Protein AF-0000000074483243 (afdb_homodimer)

Solvent-accessible surface area (backbone atoms only — not comparable to full-atom values): 9519 Å² total; per-residue (Å²): 72,38,36,40,39,38,49,45,59,52,76,91,45,38,64,61,48,50,57,55,48,54,73,63,28,39,53,42,48,91,53,30,31,35,39,66,40,52,71,69,55,46,54,49,52,52,51,56,50,57,74,67,52,50,52,86,71,16,26,36,39,38,40,37,24,73,62,66,84,60,49,47,79,46,77,44,54,34,78,74,37,61,83,65,72,81,120,72,38,35,39,41,38,49,45,59,52,77,92,44,38,65,60,48,50,56,56,49,55,74,62,28,41,52,44,45,91,55,29,32,35,39,67,40,53,72,70,55,48,55,50,52,53,51,55,50,57,72,69,52,51,54,86,70,16,27,37,40,37,40,37,24,73,62,65,84,62,48,49,79,46,77,45,56,35,78,73,35,60,82,67,71,80,118

Secondary structure (DSSP, 8-state):
-EEEEEEE--HHHHHHHHHHHHTTSEEEETTEEEEE--HHHHHHHHHHHHHH--TTT-EEEEEEES-STTEEEEEEE----------/-EEEEEEE--HHHHHHHHHHHHTTSEEEETTEEEEE--HHHHHHHHHHHHHH--TTT-EEEEEEES-STTEEEEEEE----------

pLDDT: mean 91.65, std 13.88, range [31.27, 98.69]

Structure (mmCIF, N/CA/C/O backbone):
data_AF-0000000074483243-model_v1
#
loop_
_entity.id
_entity.type
_entity.pdbx_description
1 polymer 'CRISPR-associated endoribonuclease Cas2'
#
loop_
_atom_site.group_PDB
_atom_site.id
_atom_site.type_symbol
_atom_site.label_atom_id
_atom_site.label_alt_id
_atom_site.label_comp_id
_atom_site.label_asym_id
_atom_site.label_entity_id
_atom_site.label_seq_id
_atom_site.pdbx_PDB_ins_code
_atom_site.Cartn_x
_atom_site.Cartn_y
_atom_site.Cartn_z
_atom_site.occupancy
_atom_site.B_iso_or_equiv
_atom_site.auth_seq_id
_atom_site.auth_comp_id
_atom_site.auth_asym_id
_atom_site.auth_atom_id
_atom_site.pdbx_PDB_model_num
ATOM 1 N N . MET A 1 1 ? 7.656 15.906 -5.012 1 91.12 1 MET A N 1
ATOM 2 C CA . MET A 1 1 ? 8.023 14.492 -4.906 1 91.12 1 MET A CA 1
ATOM 3 C C . MET A 1 1 ? 6.785 13.609 -4.934 1 91.12 1 MET A C 1
ATOM 5 O O . MET A 1 1 ? 5.723 14 -4.441 1 91.12 1 MET A O 1
ATOM 9 N N . PHE A 1 2 ? 6.906 12.484 -5.555 1 93.56 2 PHE A N 1
ATOM 10 C CA . PHE A 1 2 ? 5.793 11.547 -5.562 1 93.56 2 PHE A CA 1
ATOM 11 C C . PHE A 1 2 ? 5.891 10.57 -4.391 1 93.56 2 PHE A C 1
ATOM 13 O O . PHE A 1 2 ? 6.977 10.07 -4.082 1 93.56 2 PHE A O 1
ATOM 20 N N . VAL A 1 3 ? 4.715 10.359 -3.779 1 96.75 3 VAL A N 1
ATOM 21 C CA . VAL A 1 3 ? 4.715 9.508 -2.592 1 96.75 3 VAL A CA 1
ATOM 22 C C . VAL A 1 3 ? 3.621 8.453 -2.711 1 96.75 3 VAL A C 1
ATOM 24 O O . VAL A 1 3 ? 2.512 8.742 -3.168 1 96.75 3 VAL A O 1
ATOM 27 N N . ILE A 1 4 ? 3.953 7.262 -2.344 1 96.88 4 ILE A N 1
ATOM 28 C CA . ILE A 1 4 ? 2.99 6.215 -2.023 1 96.88 4 ILE A CA 1
ATOM 29 C C . ILE A 1 4 ? 2.945 6 -0.513 1 96.88 4 ILE A C 1
ATOM 31 O O . ILE A 1 4 ? 3.969 5.711 0.111 1 96.88 4 ILE A O 1
ATOM 35 N N . LEU A 1 5 ? 1.811 6.191 0.041 1 98.44 5 LEU A N 1
ATOM 36 C CA . LEU A 1 5 ? 1.592 6 1.47 1 98.44 5 LEU A CA 1
ATOM 37 C C . LEU A 1 5 ? 0.702 4.789 1.727 1 98.44 5 LEU A C 1
ATOM 39 O O . LEU A 1 5 ? -0.409 4.707 1.197 1 98.44 5 LEU A O 1
ATOM 43 N N . VAL A 1 6 ? 1.235 3.863 2.49 1 98.25 6 VAL A N 1
ATOM 44 C CA . VAL A 1 6 ? 0.43 2.736 2.949 1 98.25 6 VAL A CA 1
ATOM 45 C C . VAL A 1 6 ? 0.416 2.699 4.477 1 98.25 6 VAL A C 1
ATOM 47 O O . VAL A 1 6 ? 1.423 3.006 5.121 1 98.25 6 VAL A O 1
ATOM 50 N N . TYR A 1 7 ? -0.695 2.352 5.039 1 98.25 7 TYR A N 1
ATOM 51 C CA . TYR A 1 7 ? -0.7 2.291 6.496 1 98.25 7 TYR A CA 1
ATOM 52 C C . TYR A 1 7 ? -1.547 1.125 6.992 1 98.25 7 TYR A C 1
ATOM 54 O O . TYR A 1 7 ? -2.373 0.591 6.25 1 98.25 7 TYR A O 1
ATOM 62 N N . ASP A 1 8 ? -1.277 0.722 8.164 1 97.38 8 ASP A N 1
ATOM 63 C CA . ASP A 1 8 ? -1.977 -0.325 8.906 1 97.38 8 ASP A CA 1
ATOM 64 C C . ASP A 1 8 ? -2.309 0.131 10.32 1 97.38 8 ASP A C 1
ATOM 66 O O . ASP A 1 8 ? -1.581 -0.185 11.266 1 97.38 8 ASP A O 1
ATOM 70 N N . PHE A 1 9 ? -3.398 0.847 10.422 1 97.75 9 PHE A N 1
ATOM 71 C CA . PHE A 1 9 ? -3.857 1.379 11.703 1 97.75 9 PHE A CA 1
ATOM 72 C C . PHE A 1 9 ? -4.883 0.449 12.336 1 97.75 9 PHE A C 1
ATOM 74 O O . PHE A 1 9 ? -5.695 -0.16 11.641 1 97.75 9 PHE A O 1
ATOM 81 N N . GLU A 1 10 ? -4.914 0.365 13.617 1 96.81 10 GLU A N 1
ATOM 82 C CA . GLU A 1 10 ? -6.008 -0.303 14.32 1 96.81 10 GLU A CA 1
ATOM 83 C C . GLU A 1 10 ? -7.34 0.392 14.055 1 96.81 10 GLU A C 1
ATOM 85 O O . GLU A 1 10 ? -7.379 1.604 13.836 1 96.81 10 GLU A O 1
ATOM 90 N N . LYS A 1 11 ? -8.297 -0.342 14.172 1 95.5 11 LYS A N 1
ATOM 91 C CA . LYS A 1 11 ? -9.641 0.063 13.758 1 95.5 11 LYS A CA 1
ATOM 92 C C . LYS A 1 11 ? -10.008 1.418 14.352 1 95.5 11 LYS A C 1
ATOM 94 O O . LYS A 1 11 ? -10.562 2.273 13.656 1 95.5 11 LYS A O 1
ATOM 99 N N . LYS A 1 12 ? -9.719 1.653 15.547 1 96.5 12 LYS A N 1
ATOM 100 C CA . LYS A 1 12 ? -10.172 2.844 16.25 1 96.5 12 LYS A CA 1
ATOM 101 C C . LYS A 1 12 ? -9.539 4.105 15.68 1 96.5 12 LYS A C 1
ATOM 103 O O . LYS A 1 12 ? -10.031 5.215 15.898 1 96.5 12 LYS A O 1
ATOM 108 N N . ARG A 1 13 ? -8.406 3.969 14.961 1 97.75 13 ARG A N 1
ATOM 109 C CA . ARG A 1 13 ? -7.684 5.148 14.492 1 97.75 13 ARG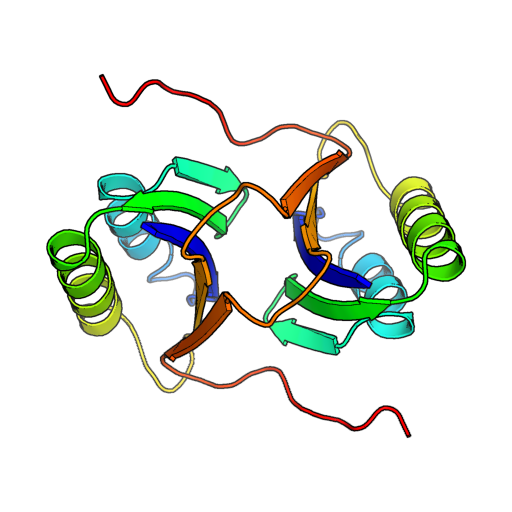 A CA 1
ATOM 110 C C . ARG A 1 13 ? -7.746 5.258 12.977 1 97.75 13 ARG A C 1
ATOM 112 O O . ARG A 1 13 ? -7.238 6.223 12.398 1 97.75 13 ARG A O 1
ATOM 119 N N . VAL A 1 14 ? -8.406 4.344 12.273 1 96.94 14 VAL A N 1
ATOM 120 C CA . VAL A 1 14 ? -8.414 4.262 10.82 1 96.94 14 VAL A CA 1
ATOM 121 C C . VAL A 1 14 ? -9.102 5.496 10.234 1 96.94 14 VAL A C 1
ATOM 123 O O . VAL A 1 14 ? -8.602 6.102 9.281 1 96.94 14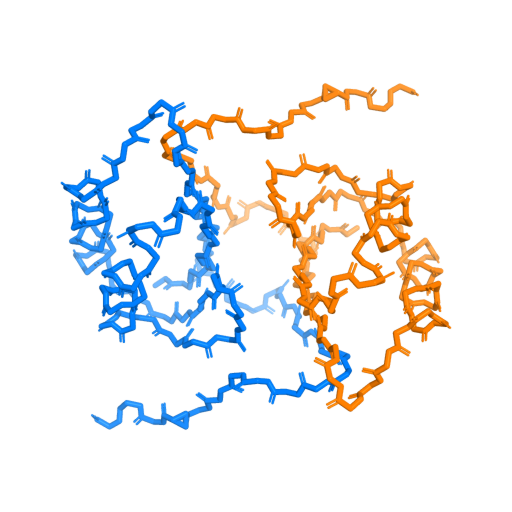 VAL A O 1
ATOM 126 N N . ALA A 1 15 ? -10.219 5.832 10.852 1 96.94 15 ALA A N 1
ATOM 127 C CA . ALA A 1 15 ? -10.992 6.953 10.32 1 96.94 15 ALA A CA 1
ATOM 128 C C . ALA A 1 15 ? -10.18 8.25 10.383 1 96.94 15 ALA A C 1
ATOM 130 O O . ALA A 1 15 ? -10.18 9.031 9.43 1 96.94 15 ALA A O 1
ATOM 131 N N . LYS A 1 16 ? -9.578 8.492 11.445 1 98.06 16 LYS A N 1
ATOM 132 C CA . LYS A 1 16 ? -8.75 9.695 11.609 1 98.06 16 LYS A CA 1
ATOM 133 C C . LYS A 1 16 ? -7.57 9.68 10.641 1 98.06 16 LYS A C 1
ATOM 135 O O . LYS A 1 16 ? -7.25 10.703 10.039 1 98.06 16 LYS A O 1
ATOM 140 N N . ALA A 1 17 ? -6.918 8.562 10.5 1 98.38 17 ALA A N 1
ATOM 141 C CA . ALA A 1 17 ? -5.797 8.43 9.578 1 98.38 17 ALA A CA 1
ATOM 142 C C . ALA A 1 17 ? -6.227 8.719 8.148 1 98.38 17 ALA A C 1
ATOM 144 O O . ALA A 1 17 ? -5.523 9.414 7.406 1 98.38 17 ALA A O 1
ATOM 145 N N . LEU A 1 18 ? -7.371 8.203 7.805 1 97.44 18 LEU A N 1
ATOM 146 C CA . LEU A 1 18 ? -7.926 8.43 6.477 1 97.44 18 LEU A CA 1
ATOM 147 C C . LEU A 1 18 ? -8.125 9.914 6.211 1 97.44 18 LEU A C 1
ATO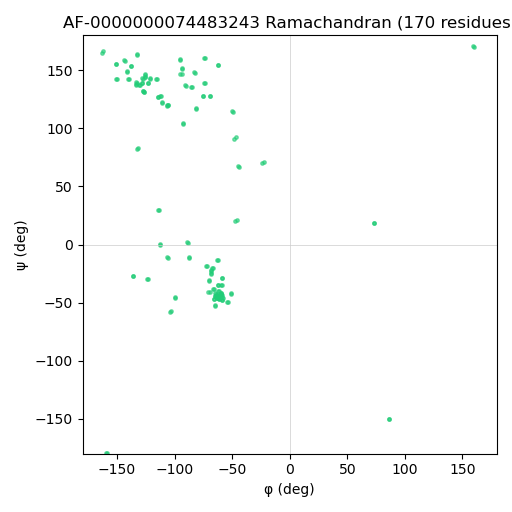M 149 O O . LEU A 1 18 ? -7.715 10.43 5.168 1 97.44 18 LEU A O 1
ATOM 153 N N . LYS A 1 19 ? -8.711 10.547 7.164 1 97.62 19 LYS A N 1
ATOM 154 C CA . LYS A 1 19 ? -8.961 11.977 7.031 1 97.62 19 LYS A CA 1
ATOM 155 C C . LYS A 1 19 ? -7.66 12.758 6.855 1 97.62 19 LYS A C 1
ATOM 157 O O . LYS A 1 19 ? -7.578 13.656 6.02 1 97.62 19 LYS A O 1
ATOM 162 N N . ILE A 1 20 ? -6.727 12.414 7.594 1 98.5 20 ILE A N 1
ATOM 163 C CA . ILE A 1 20 ? -5.434 13.086 7.535 1 98.5 20 ILE A CA 1
ATOM 164 C C . ILE A 1 20 ? -4.785 12.836 6.18 1 98.5 20 ILE A C 1
ATOM 166 O O . ILE A 1 20 ? -4.332 13.773 5.52 1 98.5 20 ILE A O 1
ATOM 170 N N . ALA A 1 21 ? -4.68 11.609 5.758 1 98.12 21 ALA A N 1
ATOM 171 C CA . ALA A 1 21 ? -4.012 11.25 4.508 1 98.12 21 ALA A CA 1
ATOM 172 C C . ALA A 1 21 ? -4.68 11.922 3.314 1 98.12 21 ALA A C 1
ATOM 174 O O . ALA A 1 21 ? -4.004 12.383 2.391 1 98.12 21 ALA A O 1
ATOM 175 N N . ARG A 1 22 ? -5.949 12.062 3.393 1 96.75 22 ARG A N 1
ATOM 176 C CA . ARG A 1 22 ? -6.723 12.594 2.279 1 96.75 22 ARG A CA 1
ATOM 177 C C . ARG A 1 22 ? -6.48 14.094 2.117 1 96.75 22 ARG A C 1
ATOM 179 O O . ARG A 1 22 ? -6.758 14.664 1.058 1 96.75 22 ARG A O 1
ATOM 186 N N . LYS A 1 23 ? -5.988 14.68 3.115 1 97.31 23 LYS A N 1
ATOM 187 C CA . LYS A 1 23 ? -5.641 16.094 3.021 1 97.31 23 LYS A CA 1
ATOM 188 C C . LYS A 1 23 ? -4.461 16.312 2.08 1 97.31 23 LYS A C 1
ATOM 190 O O . LYS A 1 23 ? -4.281 17.406 1.538 1 97.31 23 LYS A O 1
ATOM 195 N N . TYR A 1 24 ? -3.656 15.297 1.867 1 97.75 24 TYR A N 1
ATOM 196 C CA . TYR A 1 24 ? -2.359 15.523 1.24 1 97.75 24 TYR A CA 1
ATOM 197 C C . TYR A 1 24 ? -2.211 14.68 -0.02 1 97.75 24 TYR A C 1
ATOM 199 O O . TYR A 1 24 ? -1.453 15.031 -0.926 1 97.75 24 TYR A O 1
ATOM 207 N N . LEU A 1 25 ? -2.893 13.531 -0.003 1 97.31 25 LEU A N 1
ATOM 208 C CA . LEU A 1 25 ? -2.686 12.555 -1.067 1 97.31 25 LEU A CA 1
ATOM 209 C C . LEU A 1 25 ? -4.02 12.039 -1.603 1 97.31 25 LEU A C 1
ATOM 211 O O . LEU A 1 25 ? -5.055 12.203 -0.957 1 97.31 25 LEU A O 1
ATOM 215 N N . TYR A 1 26 ? -3.908 11.469 -2.723 1 95.88 26 TYR A N 1
ATOM 216 C CA . TYR A 1 26 ? -5.094 10.883 -3.336 1 95.88 26 TYR A CA 1
ATOM 217 C C . TYR A 1 26 ? -5.34 9.469 -2.811 1 95.88 26 TYR A C 1
ATOM 219 O O . TYR A 1 26 ? -4.406 8.672 -2.705 1 95.88 26 TYR A O 1
ATOM 227 N N . TRP A 1 27 ? -6.621 9.281 -2.527 1 96.25 27 TRP A N 1
ATOM 228 C CA . TRP A 1 27 ? -7.031 7.965 -2.055 1 96.25 27 TRP A CA 1
ATOM 229 C C . TRP A 1 27 ? -7.066 6.961 -3.203 1 96.25 27 TRP A C 1
ATOM 231 O O . TRP A 1 27 ? -7.641 7.238 -4.258 1 96.25 27 TRP A O 1
ATOM 241 N N . VAL A 1 28 ? -6.438 5.82 -3.105 1 95.06 28 VAL A N 1
ATOM 242 C CA . VAL A 1 28 ? -6.383 4.773 -4.117 1 95.06 28 VAL A CA 1
ATOM 243 C C . VAL A 1 28 ? -7.309 3.623 -3.727 1 95.06 28 VAL A C 1
ATOM 245 O O . VAL A 1 28 ? -8.188 3.236 -4.496 1 95.06 28 VAL A O 1
ATOM 248 N N . GLN A 1 29 ? -7.086 3.041 -2.568 1 95.62 29 GLN A N 1
ATOM 249 C CA . GLN A 1 29 ? -7.859 1.967 -1.954 1 95.62 29 GLN A CA 1
ATOM 250 C C . GLN A 1 29 ? -7.633 1.917 -0.446 1 95.62 29 GLN A C 1
ATOM 252 O O . GLN A 1 29 ? -6.934 2.768 0.11 1 95.62 29 GLN A O 1
ATOM 257 N N . ASN A 1 30 ? -8.25 1 0.184 1 92.94 30 ASN A N 1
ATOM 258 C CA . ASN A 1 30 ? -8.164 0.986 1.641 1 92.94 30 ASN A CA 1
ATOM 259 C C . ASN A 1 30 ? -6.719 1.09 2.117 1 92.94 30 ASN A C 1
ATOM 261 O O . ASN A 1 30 ? -5.898 0.216 1.826 1 92.94 30 ASN A O 1
ATOM 265 N N . SER A 1 31 ? -6.395 2.174 2.779 1 95.69 31 SER A N 1
ATOM 266 C CA . SER A 1 31 ? -5.148 2.443 3.484 1 95.69 31 SER A CA 1
ATOM 267 C C . SER A 1 31 ? -4.008 2.711 2.508 1 95.69 31 SER A C 1
ATOM 269 O O . SER A 1 31 ? -2.84 2.492 2.834 1 95.69 31 SER A O 1
ATOM 271 N N . VAL A 1 32 ? -4.391 3.012 1.343 1 97.56 32 VAL A N 1
ATOM 272 C CA . VAL A 1 32 ? -3.371 3.299 0.341 1 97.56 32 VAL A CA 1
ATOM 273 C C . VAL A 1 32 ? -3.645 4.656 -0.301 1 97.56 32 VAL A C 1
ATOM 275 O O . VAL A 1 32 ? -4.754 4.914 -0.771 1 97.56 32 VAL A O 1
ATOM 278 N N . PHE A 1 33 ? -2.602 5.48 -0.38 1 97.69 33 PHE A N 1
ATOM 279 C CA . PHE A 1 33 ? -2.688 6.816 -0.957 1 97.69 33 PHE A CA 1
ATOM 280 C C . PHE A 1 33 ? -1.474 7.105 -1.832 1 97.69 33 PHE A C 1
ATOM 282 O O . PHE A 1 33 ? -0.405 6.523 -1.634 1 97.69 33 PHE A O 1
ATOM 289 N N . GLU A 1 34 ? -1.7 7.969 -2.764 1 97.06 34 GLU A N 1
ATOM 290 C CA . GLU A 1 34 ? -0.563 8.359 -3.592 1 97.06 34 GLU A CA 1
ATOM 291 C C . GLU A 1 34 ? -0.722 9.789 -4.113 1 97.06 34 GLU A C 1
ATOM 293 O O . GLU A 1 34 ? -1.834 10.312 -4.16 1 97.06 34 GLU A O 1
ATOM 298 N N . GLY A 1 35 ? 0.449 10.422 -4.426 1 95 35 GLY A N 1
ATOM 299 C CA . GLY A 1 35 ? 0.35 11.711 -5.086 1 95 35 GLY A CA 1
ATOM 300 C C . GLY A 1 35 ? 1.611 12.547 -4.961 1 95 35 GLY A C 1
ATOM 301 O O . GLY A 1 35 ? 2.559 12.148 -4.277 1 95 35 GLY A O 1
ATOM 302 N N . GLU A 1 36 ? 1.578 13.602 -5.742 1 95.44 36 GLU A N 1
ATOM 303 C CA . GLU A 1 36 ? 2.633 14.594 -5.594 1 95.44 36 GLU A CA 1
ATOM 304 C C . GLU A 1 36 ? 2.443 15.414 -4.316 1 95.44 36 GLU A C 1
ATOM 306 O O . GLU A 1 36 ? 1.32 15.781 -3.971 1 95.44 36 GLU A O 1
ATOM 311 N N . ILE A 1 37 ? 3.539 15.648 -3.666 1 96.44 37 ILE A N 1
ATOM 312 C CA . ILE A 1 37 ? 3.484 16.375 -2.406 1 96.44 37 ILE A CA 1
ATOM 313 C C . ILE A 1 37 ? 4.781 17.156 -2.205 1 96.44 37 ILE A C 1
ATOM 315 O O . ILE A 1 37 ? 5.855 16.703 -2.586 1 96.44 37 ILE A O 1
ATOM 319 N N . SER A 1 38 ? 4.637 18.344 -1.648 1 96.69 38 SER A N 1
ATOM 320 C CA . SER A 1 38 ? 5.828 19.125 -1.315 1 96.69 38 SER A CA 1
ATOM 321 C C . SER A 1 38 ? 6.539 18.547 -0.095 1 96.69 38 SER A C 1
ATOM 323 O O . SER A 1 38 ? 5.938 17.812 0.689 1 96.69 38 SER A O 1
ATOM 325 N N . GLU A 1 39 ? 7.805 18.906 0.044 1 95.94 39 GLU A N 1
ATOM 326 C CA . GLU A 1 39 ? 8.555 18.469 1.218 1 95.94 39 GLU A CA 1
ATOM 327 C C . GLU A 1 39 ? 7.906 18.969 2.506 1 95.94 39 GLU A C 1
ATOM 329 O O . GLU A 1 39 ? 7.836 18.234 3.496 1 95.94 39 GLU A O 1
ATOM 334 N N . ALA A 1 40 ? 7.48 20.172 2.496 1 97.75 40 ALA A N 1
ATOM 335 C CA . ALA A 1 40 ? 6.84 20.766 3.67 1 97.75 40 ALA A CA 1
ATOM 336 C C . ALA A 1 40 ? 5.57 20 4.043 1 97.75 40 ALA A C 1
ATOM 338 O O . ALA A 1 40 ? 5.367 19.656 5.211 1 97.75 40 ALA A O 1
ATOM 339 N N . ASN A 1 41 ? 4.762 19.719 3.084 1 98.19 41 ASN A N 1
ATOM 340 C CA . ASN A 1 41 ? 3.516 19 3.326 1 98.19 41 ASN A CA 1
ATOM 341 C C . ASN A 1 41 ? 3.773 17.547 3.693 1 98.19 41 ASN A C 1
ATOM 343 O O . ASN A 1 41 ? 3.016 16.953 4.461 1 98.19 41 ASN A O 1
ATOM 347 N N . TYR A 1 42 ? 4.82 17.031 3.17 1 98 42 TYR A N 1
ATOM 348 C CA . TYR A 1 42 ? 5.219 15.672 3.523 1 98 42 TYR A CA 1
ATOM 349 C C . TYR A 1 42 ? 5.566 15.578 5.004 1 98 42 TYR A C 1
ATOM 351 O O . TYR A 1 42 ? 5.121 14.648 5.691 1 98 42 TYR A O 1
ATOM 359 N N . VAL A 1 43 ? 6.328 16.516 5.492 1 97.94 43 VAL A N 1
ATOM 360 C CA . VAL A 1 43 ? 6.699 16.562 6.898 1 97.94 43 VAL A CA 1
ATOM 361 C C . VAL A 1 43 ? 5.449 16.734 7.762 1 97.94 43 VAL A C 1
ATOM 363 O O . VAL A 1 43 ? 5.305 16.062 8.789 1 97.94 43 VAL A O 1
ATOM 366 N N . LYS A 1 44 ? 4.551 17.531 7.328 1 98.56 44 LYS A N 1
ATOM 367 C CA . LYS A 1 44 ? 3.311 17.766 8.062 1 98.56 44 LYS A CA 1
ATOM 368 C C . LYS A 1 44 ? 2.461 16.5 8.117 1 98.56 44 LYS A C 1
ATOM 370 O O . LYS A 1 44 ? 1.93 16.156 9.18 1 98.56 44 LYS A O 1
ATOM 375 N N . LEU A 1 45 ? 2.32 15.875 6.984 1 98.62 45 LEU A N 1
ATOM 376 C CA . LEU A 1 45 ? 1.586 14.617 6.914 1 98.62 45 LEU A CA 1
ATOM 377 C C . LEU A 1 45 ? 2.143 13.609 7.914 1 98.62 45 LEU A C 1
ATOM 379 O O . LEU A 1 45 ? 1.391 13.016 8.688 1 98.62 45 LEU A O 1
ATOM 383 N N . LYS A 1 46 ? 3.451 13.445 7.895 1 98.38 46 LYS A N 1
ATOM 384 C CA . LYS A 1 46 ? 4.105 12.508 8.805 1 98.38 46 LYS A CA 1
ATOM 385 C C . LYS A 1 46 ? 3.811 12.859 10.258 1 98.38 46 LYS A C 1
ATOM 387 O O . LYS A 1 46 ? 3.477 11.984 11.062 1 98.38 46 LYS A O 1
ATOM 392 N N . MET A 1 47 ? 3.924 14.109 10.57 1 98.5 47 MET A N 1
ATOM 393 C CA . MET A 1 47 ? 3.707 14.578 11.938 1 98.5 47 MET A CA 1
ATOM 394 C C . MET A 1 47 ? 2.268 14.336 12.375 1 98.5 47 MET A C 1
ATOM 396 O O . MET A 1 47 ? 2.021 13.883 13.492 1 98.5 47 MET A O 1
ATOM 400 N N . GLU A 1 48 ? 1.382 14.617 11.539 1 98.69 48 GLU A N 1
ATOM 401 C CA . GLU A 1 48 ? -0.029 14.438 11.867 1 98.69 48 GLU A CA 1
ATOM 402 C C . GLU A 1 48 ? -0.361 12.969 12.102 1 98.69 48 GLU A C 1
ATOM 404 O O . GLU A 1 48 ? -1.093 12.633 13.039 1 98.69 48 GLU A O 1
ATOM 409 N N . LEU A 1 49 ? 0.164 12.086 11.258 1 98.56 49 LEU A N 1
ATOM 410 C CA . LEU A 1 49 ? -0.079 10.664 11.438 1 98.56 49 LEU A CA 1
ATOM 411 C C . LEU A 1 49 ? 0.579 10.156 12.711 1 98.56 49 LEU A C 1
ATOM 413 O O . LEU A 1 49 ? 0.01 9.32 13.422 1 98.56 49 LEU A O 1
ATOM 417 N N . GLU A 1 50 ? 1.751 10.68 12.969 1 98.12 50 GLU A N 1
ATOM 418 C CA . GLU A 1 50 ? 2.477 10.289 14.172 1 98.12 50 GLU A CA 1
ATOM 419 C C . GLU A 1 50 ? 1.701 10.672 15.43 1 98.12 50 GLU A C 1
ATOM 421 O O . GLU A 1 50 ? 1.714 9.938 16.422 1 98.12 50 GLU A O 1
ATOM 426 N N . ASN A 1 51 ? 1.049 11.719 15.391 1 98.19 51 ASN A N 1
ATOM 427 C CA . ASN A 1 51 ? 0.326 12.25 16.531 1 98.19 51 ASN A CA 1
ATOM 428 C C . ASN A 1 51 ? -0.861 11.367 16.906 1 98.19 51 ASN A C 1
ATOM 430 O O . ASN A 1 51 ? -1.273 11.336 18.078 1 98.19 51 ASN A O 1
ATOM 434 N N . ILE A 1 52 ? -1.372 10.648 15.992 1 98.31 52 ILE A N 1
ATOM 435 C CA . ILE A 1 52 ? -2.58 9.891 16.281 1 98.31 52 ILE A CA 1
ATOM 436 C C . ILE A 1 52 ? -2.236 8.406 16.422 1 98.31 52 ILE A C 1
ATOM 438 O O . ILE A 1 52 ? -3.051 7.613 16.891 1 98.31 52 ILE A O 1
ATOM 442 N N . MET A 1 53 ? -1.045 7.992 16.047 1 97.94 53 MET A N 1
ATOM 443 C CA . MET A 1 53 ? -0.703 6.578 15.938 1 97.94 53 MET A CA 1
ATOM 444 C C . MET A 1 53 ? -0.329 6 17.297 1 97.94 53 MET A C 1
ATOM 446 O O . MET A 1 53 ? 0.134 6.723 18.188 1 97.94 53 MET A O 1
ATOM 450 N N . ASP A 1 54 ? -0.601 4.766 17.562 1 98.19 54 ASP A N 1
ATOM 451 C CA . ASP A 1 54 ? 0.048 3.943 18.578 1 98.19 54 ASP A CA 1
ATOM 452 C C . ASP A 1 54 ? 1.228 3.17 17.984 1 98.19 54 ASP A C 1
ATOM 454 O O . ASP A 1 54 ? 1.036 2.186 17.281 1 98.19 54 ASP A O 1
ATOM 458 N N . PRO A 1 55 ? 2.398 3.646 18.297 1 96.44 55 PRO A N 1
ATOM 459 C CA . PRO A 1 55 ? 3.574 3.086 17.625 1 96.44 55 PRO A CA 1
ATOM 460 C C . PRO A 1 55 ? 3.777 1.604 17.938 1 96.44 55 PRO A C 1
ATOM 462 O O . PRO A 1 55 ? 4.566 0.935 17.266 1 96.44 55 PRO A O 1
ATOM 465 N N . ASP A 1 56 ? 3.105 1.042 18.922 1 97 56 ASP A N 1
ATOM 466 C CA . ASP A 1 56 ? 3.289 -0.354 19.312 1 97 56 ASP A CA 1
ATOM 467 C C . ASP A 1 56 ? 2.379 -1.272 18.5 1 97 56 ASP A C 1
ATOM 469 O O . ASP A 1 56 ? 2.545 -2.494 18.516 1 97 56 ASP A O 1
ATOM 473 N N . VAL A 1 57 ? 1.422 -0.669 17.766 1 97.12 57 VAL A N 1
ATOM 474 C CA . VAL A 1 57 ? 0.491 -1.551 17.062 1 97.12 57 VAL A CA 1
ATOM 475 C C . VAL A 1 57 ? 0.275 -1.053 15.641 1 97.12 57 VAL A C 1
ATOM 477 O O . VAL A 1 57 ? -0.077 -1.831 14.75 1 97.12 57 VAL A O 1
ATOM 480 N N . ASP A 1 58 ? 0.426 0.23 15.391 1 98.12 58 ASP A N 1
ATOM 481 C CA . ASP A 1 58 ? 0.186 0.829 14.086 1 98.12 58 ASP A CA 1
ATOM 482 C C . ASP A 1 58 ? 1.475 0.904 13.266 1 98.12 58 ASP A C 1
ATOM 484 O O . ASP A 1 58 ? 2.566 0.999 13.836 1 98.12 58 ASP A O 1
ATOM 488 N N . SER A 1 59 ? 1.314 0.86 11.961 1 97.75 59 SER A N 1
ATOM 489 C CA . SER A 1 59 ? 2.467 0.962 11.07 1 97.75 59 SER A CA 1
ATOM 490 C C . SER A 1 59 ? 2.145 1.816 9.852 1 97.75 59 SER A C 1
ATOM 492 O O . SER A 1 59 ? 1.033 1.76 9.32 1 97.75 59 SER A O 1
ATOM 494 N N . VAL A 1 60 ? 3.123 2.572 9.453 1 98.25 60 VAL A N 1
ATOM 495 C CA . VAL A 1 60 ? 3.043 3.385 8.25 1 98.25 60 VAL A CA 1
ATOM 496 C C . VAL A 1 60 ? 4.316 3.211 7.426 1 98.25 60 VAL A C 1
ATOM 498 O O . VAL A 1 60 ? 5.422 3.195 7.973 1 98.25 60 VAL A O 1
ATOM 501 N N . VAL A 1 61 ? 4.141 3.086 6.105 1 97.75 61 VAL A N 1
ATOM 502 C CA . VAL A 1 61 ? 5.277 3.029 5.195 1 97.75 61 VAL A CA 1
ATOM 503 C C . VAL A 1 61 ? 5.109 4.07 4.09 1 97.75 61 VAL A C 1
ATOM 505 O O . VAL A 1 61 ? 4.035 4.191 3.5 1 97.75 61 VAL A O 1
ATOM 508 N N . PHE A 1 62 ? 6.168 4.812 3.871 1 97.88 62 PHE A N 1
ATOM 509 C CA . PHE A 1 62 ? 6.234 5.789 2.789 1 97.88 62 PHE A CA 1
ATOM 510 C C . PHE A 1 62 ? 7.242 5.355 1.731 1 97.88 62 PHE A C 1
ATOM 512 O O . PHE A 1 62 ? 8.383 5.027 2.053 1 97.88 62 PHE A O 1
ATOM 519 N N . TYR A 1 63 ? 6.773 5.34 0.526 1 96.06 63 TYR A N 1
ATOM 520 C CA . TYR A 1 63 ? 7.668 5.262 -0.622 1 96.06 63 TYR A CA 1
ATOM 521 C C . TYR A 1 63 ? 7.742 6.598 -1.351 1 96.06 63 TYR A C 1
ATOM 523 O O . TYR A 1 63 ? 6.723 7.113 -1.82 1 96.06 63 TYR A O 1
ATOM 531 N N . THR A 1 64 ? 8.922 7.156 -1.413 1 95.19 64 THR A N 1
ATOM 532 C CA . THR A 1 64 ? 9.078 8.445 -2.074 1 95.19 64 THR A CA 1
ATOM 533 C C . THR A 1 64 ? 9.961 8.312 -3.311 1 95.19 64 THR A C 1
ATOM 535 O O . THR A 1 64 ? 10.93 7.559 -3.311 1 95.19 64 THR A O 1
ATOM 538 N N . PHE A 1 65 ? 9.547 9.07 -4.316 1 89.69 65 PHE A N 1
ATOM 539 C CA . PHE A 1 65 ? 10.242 9.07 -5.598 1 89.69 65 PHE A CA 1
ATOM 540 C C . PHE A 1 65 ? 10.484 10.492 -6.078 1 89.69 65 PHE A C 1
ATOM 542 O O . PHE A 1 65 ? 9.617 11.359 -5.957 1 89.69 65 PHE A O 1
ATOM 549 N N . ARG A 1 66 ? 11.672 10.633 -6.594 1 83.5 66 ARG A N 1
ATOM 550 C CA . ARG A 1 66 ? 11.969 11.953 -7.145 1 83.5 66 ARG A CA 1
ATOM 551 C C . ARG A 1 66 ? 11.148 12.211 -8.406 1 83.5 66 ARG A C 1
ATOM 553 O O . ARG A 1 66 ? 10.688 13.328 -8.633 1 83.5 66 ARG A O 1
ATOM 560 N N . THR A 1 67 ? 11.094 11.125 -9.156 1 77 67 THR A N 1
ATOM 561 C CA . THR A 1 67 ? 10.312 11.227 -10.383 1 77 67 THR A CA 1
ATOM 562 C C . THR A 1 67 ? 9.539 9.938 -10.641 1 77 67 THR A C 1
ATOM 564 O O . THR A 1 67 ? 9.953 8.859 -10.203 1 77 67 THR A O 1
ATOM 567 N N . GLN A 1 68 ? 8.383 10.219 -11.281 1 76.12 68 GLN A N 1
ATOM 568 C CA . GLN A 1 68 ? 7.582 9.062 -11.664 1 76.12 68 GLN A CA 1
ATOM 569 C C . GLN A 1 68 ? 7.977 8.547 -13.047 1 76.12 68 GLN A C 1
ATOM 571 O O . GLN A 1 68 ? 7.371 7.605 -13.562 1 76.12 68 GLN A O 1
ATOM 576 N N . LYS A 1 69 ? 8.898 9.141 -13.602 1 74.88 69 LYS A N 1
ATOM 577 C CA . LYS A 1 69 ? 9.234 8.898 -15 1 74.88 69 LYS A CA 1
ATOM 578 C C . LYS A 1 69 ? 9.594 7.438 -15.234 1 74.88 69 LYS A C 1
ATOM 580 O O . LYS A 1 69 ? 9.305 6.883 -16.297 1 74.88 69 LYS A O 1
ATOM 585 N N . TYR A 1 70 ? 10.109 6.766 -14.281 1 74.38 70 TYR A N 1
ATOM 586 C CA . TYR A 1 70 ? 10.555 5.398 -14.492 1 74.38 70 TYR A CA 1
ATOM 587 C C . TYR A 1 70 ? 9.711 4.414 -13.688 1 74.38 70 TYR A C 1
ATOM 589 O O . TYR A 1 70 ? 10.188 3.342 -13.312 1 74.38 70 TYR A O 1
ATOM 597 N N . SER A 1 71 ? 8.461 4.852 -13.5 1 85.31 71 SER A N 1
ATOM 598 C CA . SER A 1 71 ? 7.547 3.988 -12.758 1 85.31 71 SER A CA 1
ATOM 599 C C . SER A 1 71 ? 6.273 3.719 -13.555 1 85.31 71 SER A C 1
ATOM 601 O O . SER A 1 71 ? 5.906 4.5 -14.43 1 85.31 71 SER A O 1
ATOM 603 N N . LYS A 1 72 ? 5.738 2.549 -13.375 1 92 72 LYS A N 1
ATOM 604 C CA . LYS A 1 72 ? 4.469 2.164 -13.977 1 92 72 LYS A CA 1
ATOM 605 C C . LYS A 1 72 ? 3.461 1.73 -12.914 1 92 72 LYS A C 1
ATOM 607 O O . LYS A 1 72 ? 3.82 1.04 -11.961 1 92 72 LYS A O 1
ATOM 612 N N . ARG A 1 73 ? 2.23 2.156 -13.109 1 94.12 73 ARG A N 1
ATOM 613 C CA . ARG A 1 73 ? 1.118 1.791 -12.242 1 94.12 73 ARG A CA 1
ATOM 614 C C . ARG A 1 73 ? 0.098 0.936 -12.984 1 94.12 73 ARG A C 1
ATOM 616 O O . ARG A 1 73 ? -0.341 1.295 -14.078 1 94.12 73 ARG A O 1
ATOM 623 N N . GLU A 1 74 ? -0.216 -0.184 -12.422 1 96.12 74 GLU A N 1
ATOM 624 C CA . GLU A 1 74 ? -1.226 -1.081 -12.984 1 96.12 74 GLU A CA 1
ATOM 625 C C . GLU A 1 74 ? -2.297 -1.415 -11.945 1 96.12 74 GLU A C 1
ATOM 627 O O . GLU A 1 74 ? -1.998 -1.549 -10.758 1 96.12 74 GLU A O 1
ATOM 632 N N . GLU A 1 75 ? -3.514 -1.534 -12.43 1 96.5 75 GLU A N 1
ATOM 633 C CA . GLU A 1 75 ? -4.617 -1.865 -11.531 1 96.5 75 GLU A CA 1
ATOM 634 C C . GLU A 1 75 ? -5.414 -3.055 -12.055 1 96.5 75 GLU A C 1
ATOM 636 O O . GLU A 1 75 ? -5.574 -3.221 -13.266 1 96.5 75 GLU A O 1
ATOM 641 N N . MET A 1 76 ? -5.836 -3.844 -11.188 1 97.12 76 MET A N 1
ATOM 642 C CA . MET A 1 76 ? -6.707 -4.98 -11.477 1 97.12 76 MET A CA 1
ATOM 643 C C . MET A 1 76 ? -7.934 -4.969 -10.57 1 97.12 76 MET A C 1
ATOM 645 O O . MET A 1 76 ? -7.828 -4.68 -9.375 1 97.12 76 MET A O 1
ATOM 649 N N . GLY A 1 77 ? -9.07 -5.281 -11.156 1 96.94 77 GLY A N 1
ATOM 650 C CA . GLY A 1 77 ? -10.289 -5.375 -10.367 1 96.94 77 GLY A CA 1
ATOM 651 C C . GLY A 1 77 ? -10.992 -4.043 -10.195 1 96.94 77 GLY A C 1
ATOM 652 O O . GLY A 1 77 ? -11 -3.217 -11.109 1 96.94 77 GLY A O 1
ATOM 653 N N . LEU A 1 78 ? -11.68 -3.926 -9.07 1 94.19 78 LEU A N 1
ATOM 654 C CA . LEU A 1 78 ? -12.492 -2.748 -8.797 1 94.19 78 LEU A CA 1
ATOM 655 C C . LEU A 1 78 ? -11.617 -1.523 -8.562 1 94.19 78 LEU A C 1
ATOM 657 O O . LEU A 1 78 ? -10.672 -1.576 -7.77 1 94.19 78 LEU A O 1
ATOM 661 N N . ARG A 1 79 ? -11.898 -0.471 -9.273 1 91.12 79 ARG A N 1
ATOM 662 C CA . ARG A 1 79 ? -11.242 0.799 -8.984 1 91.12 79 ARG A CA 1
ATOM 663 C C . ARG A 1 79 ? -11.914 1.515 -7.82 1 91.12 79 ARG A C 1
ATOM 665 O O . ARG A 1 79 ? -13.094 1.856 -7.895 1 91.12 79 ARG A O 1
ATOM 672 N N . LYS A 1 80 ? -11.242 1.682 -6.828 1 86.62 80 LYS A N 1
ATOM 673 C CA . LYS A 1 80 ? -11.859 2.244 -5.633 1 86.62 80 LYS A CA 1
ATOM 674 C C . LYS A 1 80 ? -11.562 3.734 -5.504 1 86.62 80 LYS A C 1
ATOM 676 O O . LYS A 1 80 ? -12.398 4.504 -5.039 1 86.62 80 LYS A O 1
ATOM 681 N N . GLY A 1 81 ? -10.312 3.973 -5.73 1 76.94 81 GLY A N 1
ATOM 682 C CA . GLY A 1 81 ? -9.93 5.375 -5.645 1 76.94 81 GLY A CA 1
ATOM 683 C C . GLY A 1 81 ? -9.93 6.074 -6.992 1 76.94 81 GLY A C 1
ATOM 684 O O . GLY A 1 81 ? -10.023 5.426 -8.031 1 76.94 81 GLY A O 1
ATOM 685 N N . GLY A 1 82 ? -10.031 7.402 -7.012 1 63.5 82 GLY A N 1
ATOM 686 C CA . GLY A 1 82 ? -10.008 8.188 -8.234 1 63.5 82 GLY A CA 1
ATOM 687 C C . GLY A 1 82 ? -9.703 9.656 -8 1 63.5 82 GLY A C 1
ATOM 688 O O . GLY A 1 82 ? -9.531 10.078 -6.859 1 63.5 82 GLY A O 1
ATOM 689 N N . GLU A 1 83 ? -9.383 10.188 -9.43 1 53.19 83 GLU A N 1
ATOM 690 C CA . GLU A 1 83 ? -8.969 11.57 -9.641 1 53.19 83 GLU A CA 1
ATOM 691 C C . GLU A 1 83 ? -9.875 12.539 -8.891 1 53.19 83 GLU A C 1
ATOM 693 O O . GLU A 1 83 ? -10.898 12.977 -9.422 1 53.19 83 GLU A O 1
ATOM 698 N N . GLU A 1 84 ? -10.523 12.156 -7.988 1 45.22 84 GLU A N 1
ATOM 699 C CA . GLU A 1 84 ? -11.18 13.414 -7.633 1 45.22 84 GLU A CA 1
ATOM 700 C C . GLU A 1 84 ? -10.18 14.562 -7.562 1 45.22 84 GLU A C 1
ATOM 702 O O . GLU A 1 84 ? -9.086 14.414 -7.004 1 45.22 84 GLU A O 1
ATOM 707 N N . ASN A 1 85 ? -9.961 15.328 -8.664 1 39.56 85 ASN A N 1
ATOM 708 C CA . ASN A 1 85 ? -9.328 16.641 -8.773 1 39.56 85 ASN A CA 1
ATOM 709 C C . ASN A 1 85 ? -9.383 17.391 -7.453 1 39.56 85 ASN A C 1
ATOM 711 O O . ASN A 1 85 ? -10.461 17.688 -6.941 1 39.56 85 ASN A O 1
ATOM 715 N N . ILE A 1 86 ? -8.688 17.016 -6.504 1 41.97 86 ILE A N 1
ATOM 716 C CA . ILE A 1 86 ? -8.625 18.094 -5.523 1 41.97 86 ILE A CA 1
ATOM 717 C C . ILE A 1 86 ? -8.367 19.422 -6.23 1 41.97 86 ILE A C 1
ATOM 719 O O . ILE A 1 86 ? -7.301 19.609 -6.82 1 41.97 86 ILE A O 1
ATOM 723 N N . LEU A 1 87 ? -9.32 19.906 -7.008 1 31.27 87 LEU A N 1
ATOM 724 C CA . LEU A 1 87 ? -9.312 21.344 -7.305 1 31.27 87 LEU A CA 1
ATOM 725 C C . LEU A 1 87 ? -8.953 22.156 -6.066 1 31.27 87 LEU A C 1
ATOM 727 O O . LEU A 1 87 ? -9.406 21.844 -4.961 1 31.27 87 LEU A O 1
ATOM 731 N N . MET B 1 1 ? 12.953 -6.203 -11.883 1 91.31 1 MET B N 1
ATOM 732 C CA . MET B 1 1 ? 12.148 -5.012 -11.641 1 91.31 1 MET B CA 1
ATOM 733 C C . MET B 1 1 ? 11.641 -4.98 -10.203 1 91.31 1 MET B C 1
ATOM 735 O O . MET B 1 1 ? 11.375 -6.027 -9.609 1 91.31 1 MET B O 1
ATOM 739 N N . PHE B 1 2 ? 11.609 -3.814 -9.633 1 93.44 2 PHE B N 1
ATOM 740 C CA . PHE B 1 2 ? 11.07 -3.688 -8.281 1 93.44 2 PHE B CA 1
ATOM 741 C C . PHE B 1 2 ? 9.57 -3.4 -8.32 1 93.44 2 PHE B C 1
ATOM 743 O O . PHE B 1 2 ? 9.109 -2.588 -9.125 1 93.44 2 PHE B O 1
ATOM 750 N N . VAL B 1 3 ? 8.852 -4.117 -7.418 1 96.75 3 VAL B N 1
ATOM 751 C CA . VAL B 1 3 ? 7.402 -3.977 -7.426 1 96.75 3 VAL B CA 1
ATOM 752 C C . VAL B 1 3 ? 6.902 -3.695 -6.012 1 96.75 3 VAL B C 1
ATOM 754 O O . VAL B 1 3 ? 7.383 -4.293 -5.047 1 96.75 3 VAL B O 1
ATOM 757 N N . ILE B 1 4 ? 6.004 -2.791 -5.918 1 96.81 4 ILE B N 1
ATOM 758 C CA . ILE B 1 4 ? 5.137 -2.633 -4.758 1 96.81 4 ILE B CA 1
ATOM 759 C C . ILE B 1 4 ? 3.73 -3.125 -5.09 1 96.81 4 ILE B C 1
ATOM 761 O O . ILE B 1 4 ? 3.102 -2.637 -6.031 1 96.81 4 ILE B O 1
ATOM 765 N N . LEU B 1 5 ? 3.301 -4.09 -4.371 1 98.38 5 LEU B N 1
ATOM 766 C CA . LEU B 1 5 ? 1.968 -4.656 -4.543 1 98.38 5 LEU B CA 1
ATOM 767 C C . LEU B 1 5 ? 1.077 -4.32 -3.352 1 98.38 5 LEU B C 1
ATOM 769 O O . LEU B 1 5 ? 1.427 -4.613 -2.207 1 98.38 5 LEU B O 1
ATOM 773 N N . VAL B 1 6 ? -0.03 -3.672 -3.654 1 98.19 6 VAL B N 1
ATOM 774 C CA . VAL B 1 6 ? -1.047 -3.441 -2.633 1 98.19 6 VAL B CA 1
ATOM 775 C C . VAL B 1 6 ? -2.373 -4.059 -3.076 1 98.19 6 VAL B C 1
ATOM 777 O O . VAL B 1 6 ? -2.705 -4.043 -4.266 1 98.19 6 VAL B O 1
ATOM 780 N N . TYR B 1 7 ? -3.102 -4.594 -2.148 1 98.19 7 TYR B N 1
ATOM 781 C CA . TYR B 1 7 ? -4.379 -5.156 -2.568 1 98.19 7 TYR B CA 1
ATOM 782 C C . TYR B 1 7 ? -5.449 -4.93 -1.509 1 98.19 7 TYR B C 1
ATOM 784 O O . TYR B 1 7 ? -5.137 -4.66 -0.347 1 98.19 7 TYR B O 1
ATOM 792 N N . ASP B 1 8 ? -6.648 -4.992 -1.944 1 97.38 8 ASP B N 1
ATOM 793 C CA . ASP B 1 8 ? -7.855 -4.883 -1.134 1 97.38 8 ASP B CA 1
ATOM 794 C C . ASP B 1 8 ? -8.852 -5.992 -1.475 1 97.38 8 ASP B C 1
ATOM 796 O O . ASP B 1 8 ? -9.789 -5.777 -2.24 1 97.38 8 ASP B O 1
ATOM 800 N N . PHE B 1 9 ? -8.602 -7.141 -0.875 1 97.69 9 PHE B N 1
ATOM 801 C CA . PHE B 1 9 ? -9.445 -8.305 -1.095 1 97.69 9 PHE B CA 1
ATOM 802 C C . PHE B 1 9 ? -10.531 -8.406 -0.023 1 97.69 9 PHE B C 1
ATOM 804 O O . PHE B 1 9 ? -10.289 -8.078 1.141 1 97.69 9 PHE B O 1
ATOM 811 N N . GLU B 1 10 ? -11.672 -8.891 -0.356 1 96.75 10 GLU B N 1
ATOM 812 C CA . GLU B 1 10 ? -12.672 -9.242 0.645 1 96.75 10 GLU B CA 1
ATOM 813 C C . GLU B 1 10 ? -12.156 -10.344 1.576 1 96.75 10 GLU B C 1
ATOM 815 O O . GLU B 1 10 ? -11.352 -11.18 1.171 1 96.75 10 GLU B O 1
ATOM 820 N N . LYS B 1 11 ? -12.695 -10.336 2.674 1 95.38 11 LYS B N 1
ATOM 821 C CA . LYS B 1 11 ? -12.203 -11.156 3.777 1 95.38 11 LYS B CA 1
ATOM 822 C C . LYS B 1 11 ? -12.039 -12.609 3.35 1 95.38 11 LYS B C 1
ATOM 824 O O . LYS B 1 11 ? -11.039 -13.25 3.68 1 95.38 11 LYS B O 1
ATOM 829 N N . LYS B 1 12 ? -12.922 -13.141 2.625 1 96.44 12 LYS B N 1
ATOM 830 C CA . LYS B 1 12 ? -12.938 -14.57 2.301 1 96.44 12 LYS B CA 1
ATOM 831 C C . LYS B 1 12 ? -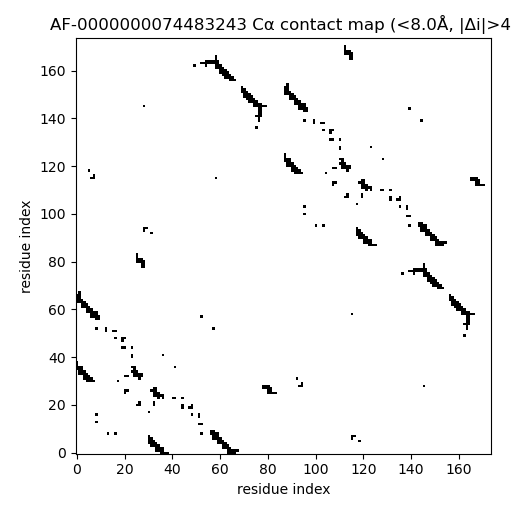11.766 -14.945 1.408 1 96.44 12 LYS B C 1
ATOM 833 O O . LYS B 1 12 ? -11.406 -16.125 1.301 1 96.44 12 LYS B O 1
ATOM 838 N N . ARG B 1 13 ? -11.164 -13.953 0.718 1 97.75 13 ARG B N 1
ATOM 839 C CA . ARG B 1 13 ? -10.117 -14.266 -0.248 1 97.75 13 ARG B CA 1
ATOM 840 C C . ARG B 1 13 ? -8.766 -13.75 0.224 1 97.75 13 ARG B C 1
ATOM 842 O O . ARG B 1 13 ? -7.742 -13.969 -0.432 1 97.75 13 ARG B O 1
ATOM 849 N N . VAL B 1 14 ? -8.68 -13.109 1.375 1 96.94 14 VAL B N 1
ATOM 850 C CA . VAL B 1 14 ? -7.477 -12.445 1.863 1 96.94 14 VAL B CA 1
ATOM 851 C C . VAL B 1 14 ? -6.379 -13.477 2.113 1 96.94 14 VAL B C 1
ATOM 853 O O . VAL B 1 14 ? -5.227 -13.273 1.731 1 96.94 14 VAL B O 1
ATOM 856 N N . ALA B 1 15 ? -6.773 -14.578 2.744 1 96.94 15 ALA B N 1
ATOM 857 C CA . ALA B 1 15 ? -5.781 -15.586 3.092 1 96.94 15 ALA B CA 1
ATOM 858 C C . ALA B 1 15 ? -5.125 -16.172 1.843 1 96.94 15 ALA B C 1
ATOM 860 O O . ALA B 1 15 ? -3.906 -16.359 1.804 1 96.94 15 ALA B O 1
ATOM 861 N N . LYS B 1 16 ? -5.875 -16.484 0.899 1 98 16 LYS B N 1
ATOM 862 C CA . LYS B 1 16 ? -5.355 -17.016 -0.355 1 98 16 LYS B CA 1
ATOM 863 C C . LYS B 1 16 ? -4.469 -16 -1.064 1 98 16 LYS B C 1
ATOM 865 O O . LYS B 1 16 ? -3.404 -16.344 -1.58 1 98 16 LYS B O 1
ATOM 870 N N . ALA B 1 17 ? -4.906 -14.766 -1.12 1 98.38 17 ALA B N 1
ATOM 871 C CA . ALA B 1 17 ? -4.121 -13.695 -1.739 1 98.38 17 ALA B CA 1
ATOM 872 C C . ALA B 1 17 ? -2.768 -13.539 -1.054 1 98.38 17 ALA B C 1
ATOM 874 O O . ALA B 1 17 ? -1.742 -13.391 -1.72 1 98.38 17 ALA B O 1
ATOM 875 N N . LEU B 1 18 ? -2.803 -13.594 0.245 1 97.5 18 LEU B N 1
ATOM 876 C CA . LEU B 1 18 ? -1.582 -13.492 1.037 1 97.5 18 LEU B CA 1
ATOM 877 C C . LEU B 1 18 ? -0.599 -14.594 0.664 1 97.5 18 LEU B C 1
ATOM 879 O O . LEU B 1 18 ? 0.579 -14.328 0.419 1 97.5 18 LEU B O 1
ATOM 883 N N . LYS B 1 19 ? -1.103 -15.773 0.61 1 97.62 19 LYS B N 1
ATOM 884 C CA . LYS B 1 19 ? -0.265 -16.922 0.264 1 97.62 19 LYS B CA 1
ATOM 885 C C . LYS B 1 19 ? 0.356 -16.75 -1.12 1 97.62 19 LYS B C 1
ATOM 887 O O . LYS B 1 19 ? 1.539 -17.031 -1.314 1 97.62 19 LYS B O 1
ATOM 892 N N . ILE B 1 20 ? -0.404 -16.328 -1.994 1 98.5 20 ILE B N 1
ATOM 893 C CA . ILE B 1 20 ? 0.062 -16.141 -3.363 1 98.5 20 ILE B CA 1
ATOM 894 C C . ILE 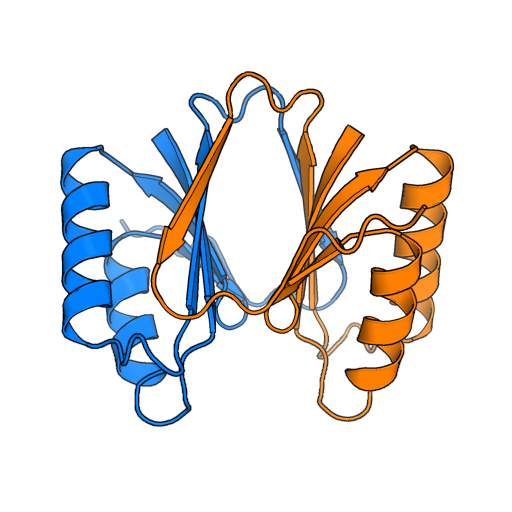B 1 20 ? 1.129 -15.055 -3.398 1 98.5 20 ILE B C 1
ATOM 896 O O . ILE B 1 20 ? 2.203 -15.242 -3.975 1 98.5 20 ILE B O 1
ATOM 900 N N . ALA B 1 21 ? 0.855 -13.906 -2.861 1 98.12 21 ALA B N 1
ATOM 901 C CA . ALA B 1 21 ? 1.771 -12.766 -2.9 1 98.12 21 ALA B CA 1
ATOM 902 C C . ALA B 1 21 ? 3.104 -13.109 -2.242 1 98.12 21 ALA B C 1
ATOM 904 O O . ALA B 1 21 ? 4.164 -12.711 -2.729 1 98.12 21 ALA B O 1
ATOM 905 N N . ARG B 1 22 ? 3.039 -13.906 -1.234 1 96.88 22 ARG B N 1
ATOM 906 C CA . ARG B 1 22 ? 4.227 -14.242 -0.456 1 96.88 22 ARG B CA 1
ATOM 907 C C . ARG B 1 22 ? 5.152 -15.164 -1.238 1 96.88 22 ARG B C 1
ATOM 909 O O . ARG B 1 22 ? 6.336 -15.289 -0.915 1 96.88 22 ARG B O 1
ATOM 916 N N . LYS B 1 23 ? 4.633 -15.758 -2.207 1 97.31 23 LYS B N 1
ATOM 917 C CA . LYS B 1 23 ? 5.461 -16.594 -3.066 1 97.31 23 LYS B CA 1
ATOM 918 C C . LYS B 1 23 ? 6.441 -15.758 -3.879 1 97.31 23 LYS B C 1
ATOM 920 O O . LYS B 1 23 ? 7.477 -16.25 -4.324 1 97.31 23 LYS B O 1
ATOM 925 N N . TYR B 1 24 ? 6.145 -14.5 -4.062 1 97.69 24 TYR B N 1
ATOM 926 C CA . TYR B 1 24 ? 6.867 -13.734 -5.074 1 97.69 24 TYR B CA 1
ATOM 927 C C . TYR B 1 24 ? 7.52 -12.5 -4.457 1 97.69 24 TYR B C 1
ATOM 929 O O . TYR B 1 24 ? 8.516 -11.992 -4.977 1 97.69 24 TYR B O 1
ATOM 937 N N . LEU B 1 25 ? 6.879 -12.008 -3.408 1 97.25 25 LEU B N 1
ATOM 938 C CA . LEU B 1 25 ? 7.293 -10.719 -2.852 1 97.25 25 LEU B CA 1
ATOM 939 C C . LEU B 1 25 ? 7.414 -10.805 -1.332 1 97.25 25 LEU B C 1
ATOM 941 O O . LEU B 1 25 ? 6.887 -11.734 -0.713 1 97.25 25 LEU B O 1
ATOM 945 N N . TYR B 1 26 ? 8.062 -9.844 -0.822 1 95.88 26 TYR B N 1
ATOM 946 C CA . TYR B 1 26 ? 8.219 -9.766 0.626 1 95.88 26 TYR B CA 1
ATOM 947 C C . TYR B 1 26 ? 7.027 -9.062 1.265 1 95.88 26 TYR B C 1
ATOM 949 O O . TYR B 1 26 ? 6.57 -8.023 0.769 1 95.88 26 TYR B O 1
ATOM 957 N N . TRP B 1 27 ? 6.617 -9.688 2.34 1 96.31 27 TRP B N 1
ATOM 958 C CA . TRP B 1 27 ? 5.512 -9.109 3.098 1 96.31 27 TRP B CA 1
ATOM 959 C C . TRP B 1 27 ? 5.977 -7.898 3.904 1 96.31 27 TRP B C 1
ATOM 961 O O . TRP B 1 27 ? 6.988 -7.965 4.605 1 96.31 27 TRP B O 1
ATOM 971 N N . VAL B 1 2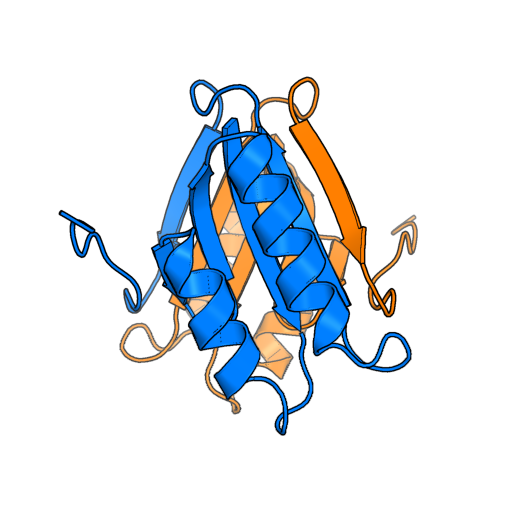8 ? 5.352 -6.766 3.814 1 95.06 28 VAL B N 1
ATOM 972 C CA . VAL B 1 28 ? 5.68 -5.531 4.516 1 95.06 28 VAL B CA 1
ATOM 973 C C . VAL B 1 28 ? 4.703 -5.316 5.668 1 95.06 28 VAL B C 1
ATOM 975 O O . VAL B 1 28 ? 5.113 -5.156 6.82 1 95.0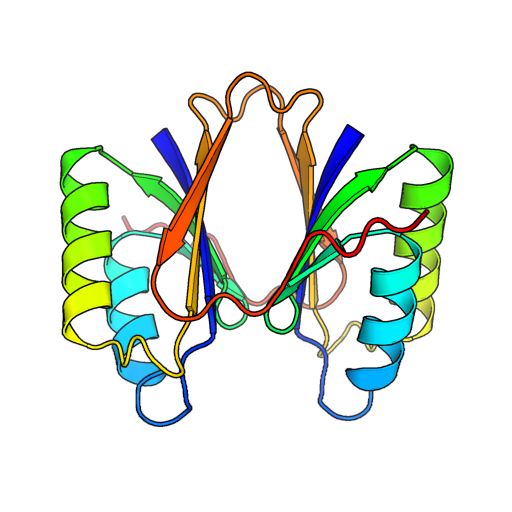6 28 VAL B O 1
ATOM 978 N N . GLN B 1 29 ? 3.408 -5.262 5.355 1 95.69 29 GLN B N 1
ATOM 979 C CA . GLN B 1 29 ? 2.287 -5.117 6.277 1 95.69 29 GLN B CA 1
ATOM 980 C C . GLN B 1 29 ? 0.985 -5.594 5.637 1 95.69 29 GLN B C 1
ATOM 982 O O . GLN B 1 29 ? 0.988 -6.094 4.512 1 95.69 29 GLN B O 1
ATOM 987 N N . ASN B 1 30 ? -0.056 -5.492 6.355 1 93.12 30 ASN B N 1
ATOM 988 C CA . ASN B 1 30 ? -1.305 -6.043 5.84 1 93.12 30 ASN B CA 1
ATOM 989 C C . ASN B 1 30 ? -1.58 -5.574 4.414 1 93.12 30 ASN B C 1
ATOM 991 O O . ASN B 1 30 ? -1.735 -4.375 4.172 1 93.12 30 ASN B O 1
ATOM 995 N N . SER B 1 31 ? -1.566 -6.488 3.488 1 95.75 31 SER B N 1
ATOM 996 C CA . SER B 1 31 ? -1.966 -6.336 2.094 1 95.75 31 SER B CA 1
ATOM 997 C C . SER B 1 31 ? -0.933 -5.535 1.308 1 95.75 31 SER B C 1
ATOM 999 O O . SER B 1 31 ? -1.264 -4.902 0.304 1 95.75 31 SER B O 1
ATOM 1001 N N . VAL B 1 32 ? 0.201 -5.473 1.864 1 97.56 32 VAL B N 1
ATOM 1002 C CA . VAL B 1 32 ? 1.261 -4.742 1.181 1 97.56 32 VAL B CA 1
ATOM 1003 C C . VAL B 1 32 ? 2.496 -5.629 1.043 1 97.56 32 VAL B C 1
ATOM 1005 O O . VAL B 1 32 ? 2.971 -6.199 2.027 1 97.56 32 VAL B O 1
ATOM 1008 N N . PHE B 1 33 ? 3.045 -5.676 -0.153 1 97.69 33 PHE B N 1
ATOM 1009 C CA . PHE B 1 33 ? 4.223 -6.477 -0.463 1 97.69 33 PHE B CA 1
ATOM 1010 C C . PHE B 1 33 ? 5.188 -5.699 -1.353 1 97.69 33 PHE B C 1
ATOM 1012 O O . PHE B 1 33 ? 4.777 -4.785 -2.074 1 97.69 33 PHE B O 1
ATOM 1019 N N . GLU B 1 34 ? 6.426 -6.082 -1.238 1 97 34 GLU B N 1
ATOM 1020 C CA . GLU B 1 34 ? 7.395 -5.438 -2.119 1 97 34 GLU B CA 1
ATOM 1021 C C . GLU B 1 34 ? 8.57 -6.363 -2.426 1 97 34 GLU B C 1
ATOM 1023 O O . GLU B 1 34 ? 8.82 -7.32 -1.686 1 97 34 GLU B O 1
ATOM 1028 N N . GLY B 1 35 ? 9.219 -6.09 -3.584 1 94.94 35 GLY B N 1
ATOM 1029 C CA . GLY B 1 35 ? 10.445 -6.824 -3.838 1 94.94 35 GLY B CA 1
ATOM 1030 C C . GLY B 1 35 ? 10.836 -6.848 -5.305 1 94.94 35 GLY B C 1
ATOM 1031 O O . GLY B 1 35 ? 10.102 -6.344 -6.156 1 94.94 35 GLY B O 1
ATOM 1032 N N . GLU B 1 36 ? 12.031 -7.34 -5.496 1 95.38 36 GLU B N 1
ATOM 1033 C CA . GLU B 1 36 ? 12.477 -7.602 -6.863 1 95.38 36 GLU B CA 1
ATOM 1034 C C . GLU B 1 36 ? 11.789 -8.844 -7.434 1 95.38 36 GLU B C 1
ATOM 1036 O O . GLU B 1 36 ? 11.617 -9.844 -6.734 1 95.38 36 GLU B O 1
ATOM 1041 N N . ILE B 1 37 ? 11.43 -8.727 -8.664 1 96.38 37 ILE B N 1
ATOM 1042 C CA . ILE B 1 37 ? 10.727 -9.828 -9.312 1 96.38 37 ILE B CA 1
ATOM 1043 C C . ILE B 1 37 ? 11.031 -9.82 -10.805 1 96.38 37 ILE B C 1
ATOM 1045 O O . ILE B 1 37 ? 11.172 -8.758 -11.414 1 96.38 37 ILE B O 1
ATOM 1049 N N . SER B 1 38 ? 11.156 -11.023 -11.344 1 96.62 38 SER B N 1
ATOM 1050 C CA . SER B 1 38 ? 11.336 -11.125 -12.789 1 96.62 38 SER B CA 1
ATOM 1051 C C . SER B 1 38 ? 10.031 -10.844 -13.531 1 96.62 38 SER B C 1
ATOM 1053 O O . SER B 1 38 ? 8.953 -10.945 -12.945 1 96.62 38 SER B O 1
ATOM 1055 N N . GLU B 1 39 ? 10.172 -10.516 -14.82 1 96 39 GLU B N 1
ATOM 1056 C CA . GLU B 1 39 ? 8.984 -10.289 -15.641 1 96 39 GLU B CA 1
ATOM 1057 C C . GLU B 1 39 ? 8.109 -11.539 -15.695 1 96 39 GLU B C 1
ATOM 1059 O O . GLU B 1 39 ? 6.879 -11.445 -15.633 1 96 39 GLU B O 1
ATOM 1064 N N . ALA B 1 40 ? 8.719 -12.664 -15.828 1 97.75 40 ALA B N 1
ATOM 1065 C CA . ALA B 1 40 ? 7.984 -13.93 -15.883 1 97.75 40 ALA B CA 1
ATOM 1066 C C . ALA B 1 40 ? 7.203 -14.164 -14.594 1 97.75 40 ALA B C 1
ATOM 1068 O O . ALA B 1 40 ? 6.02 -14.5 -14.633 1 97.75 40 ALA B O 1
ATOM 1069 N N . ASN B 1 41 ? 7.828 -13.969 -13.5 1 98.19 41 ASN B N 1
ATOM 1070 C CA . ASN B 1 41 ? 7.18 -14.172 -12.211 1 98.19 41 ASN B CA 1
ATOM 1071 C C . ASN B 1 41 ? 6.125 -13.109 -11.93 1 98.19 41 ASN B C 1
ATOM 1073 O O . ASN B 1 41 ? 5.121 -13.375 -11.273 1 98.19 41 ASN B O 1
ATOM 1077 N N . TYR B 1 42 ? 6.375 -11.977 -12.445 1 98 42 TYR B N 1
ATOM 1078 C CA . TYR B 1 42 ? 5.395 -10.906 -12.328 1 98 42 TYR B CA 1
ATOM 1079 C C . TYR B 1 42 ? 4.098 -11.273 -13.039 1 98 42 TYR B C 1
ATOM 1081 O O . TYR B 1 42 ? 3.01 -11.102 -12.477 1 98 42 TYR B O 1
ATOM 1089 N N . VAL B 1 43 ? 4.207 -11.781 -14.234 1 98 43 VAL B N 1
ATOM 1090 C CA . VAL B 1 43 ? 3.047 -12.219 -15 1 98 43 VAL B CA 1
ATOM 1091 C C . VAL B 1 43 ? 2.33 -13.344 -14.266 1 98 43 VAL B C 1
ATOM 1093 O O . VAL B 1 43 ? 1.102 -13.352 -14.172 1 98 43 VAL B O 1
ATOM 1096 N N . LYS B 1 44 ? 3.066 -14.227 -13.695 1 98.56 44 LYS B N 1
ATOM 1097 C CA . LYS B 1 44 ? 2.492 -15.352 -12.953 1 98.56 44 LYS B CA 1
ATOM 1098 C C . LYS B 1 44 ? 1.743 -14.867 -11.711 1 98.56 44 LYS B C 1
ATOM 1100 O O . LYS B 1 44 ? 0.632 -15.32 -11.438 1 98.56 44 LYS B O 1
ATOM 1105 N N . LEU B 1 45 ? 2.383 -13.992 -10.992 1 98.62 45 LEU B N 1
ATOM 1106 C CA . LEU B 1 45 ? 1.754 -13.398 -9.82 1 98.62 45 LEU B CA 1
ATOM 1107 C C . LEU B 1 45 ? 0.409 -12.773 -10.18 1 98.62 45 LEU B C 1
ATOM 1109 O O . LEU B 1 45 ? -0.6 -13.047 -9.523 1 98.62 45 LEU B O 1
ATOM 1113 N N . LYS B 1 46 ? 0.423 -11.977 -11.219 1 98.38 46 LYS B N 1
ATOM 1114 C CA . LYS B 1 46 ? -0.804 -11.312 -11.664 1 98.38 46 LYS B CA 1
ATOM 1115 C C . LYS B 1 46 ? -1.883 -12.336 -12.008 1 98.38 46 LYS B C 1
ATOM 1117 O O . LYS B 1 46 ? -3.037 -12.195 -11.594 1 98.38 46 LYS B O 1
ATOM 1122 N N . MET B 1 47 ? -1.49 -13.336 -12.719 1 98.5 47 MET B N 1
ATOM 1123 C CA . MET B 1 47 ? -2.428 -14.367 -13.148 1 98.5 47 MET B CA 1
ATOM 1124 C C . MET B 1 47 ? -3.004 -15.109 -11.945 1 98.5 47 MET B C 1
ATOM 1126 O O . MET B 1 47 ? -4.207 -15.375 -11.891 1 98.5 47 MET B O 1
ATOM 1130 N N . GLU B 1 48 ? -2.195 -15.43 -11.055 1 98.69 48 GLU B N 1
ATOM 1131 C CA . GLU B 1 48 ? -2.643 -16.172 -9.883 1 98.69 48 GLU B CA 1
ATOM 1132 C C . GLU B 1 48 ? -3.619 -15.336 -9.047 1 98.69 48 GLU B C 1
ATOM 1134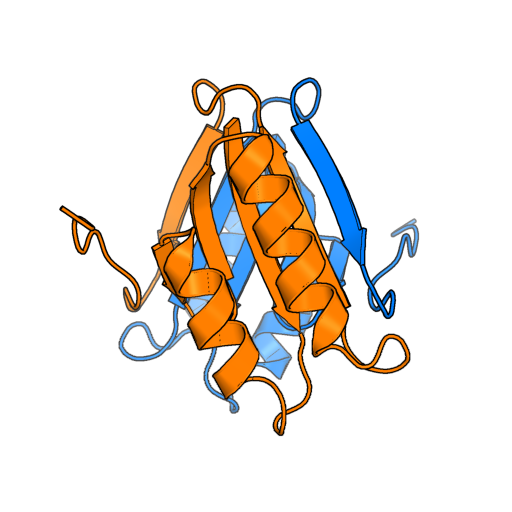 O O . GLU B 1 48 ? -4.629 -15.852 -8.57 1 98.69 48 GLU B O 1
ATOM 1139 N N . LEU B 1 49 ? -3.32 -14.062 -8.875 1 98.56 49 LEU B N 1
ATOM 1140 C CA . LEU B 1 49 ? -4.223 -13.195 -8.133 1 98.56 49 LEU B CA 1
ATOM 1141 C C . LEU B 1 49 ? -5.543 -13.016 -8.867 1 98.56 49 LEU B C 1
ATOM 1143 O O . LEU B 1 49 ? -6.609 -12.984 -8.25 1 98.56 49 LEU B O 1
ATOM 1147 N N . GLU B 1 50 ? -5.426 -12.914 -10.156 1 98.12 50 GLU B N 1
ATOM 1148 C CA . GLU B 1 50 ? -6.617 -12.75 -10.984 1 98.12 50 GLU B CA 1
ATOM 1149 C C . GLU B 1 50 ? -7.539 -13.961 -10.867 1 98.12 50 GLU B C 1
ATOM 1151 O O . GLU B 1 50 ? -8.766 -13.82 -10.875 1 98.12 50 GLU B O 1
ATOM 1156 N N . ASN B 1 51 ? -6.992 -15.055 -10.727 1 98.12 51 ASN B N 1
ATOM 1157 C CA . ASN B 1 51 ? -7.742 -16.312 -10.68 1 98.12 51 ASN B CA 1
ATOM 1158 C C . ASN B 1 51 ? -8.578 -16.422 -9.406 1 98.12 51 ASN B C 1
ATOM 1160 O O . ASN B 1 51 ? -9.609 -17.094 -9.391 1 98.12 51 ASN B O 1
ATOM 1164 N N . ILE B 1 52 ? -8.195 -15.758 -8.398 1 98.25 52 ILE B N 1
ATOM 1165 C CA . ILE B 1 52 ? -8.906 -15.938 -7.141 1 98.25 52 ILE B CA 1
ATOM 1166 C C . ILE B 1 52 ? -9.766 -14.711 -6.855 1 98.25 52 ILE B C 1
ATOM 1168 O O . ILE B 1 52 ? -10.625 -14.734 -5.969 1 98.25 52 ILE B O 1
ATOM 1172 N N . MET B 1 53 ? -9.602 -13.633 -7.605 1 97.88 53 MET B N 1
ATOM 1173 C CA . MET B 1 53 ? -10.219 -12.352 -7.273 1 97.88 53 MET B CA 1
ATOM 1174 C C . MET B 1 53 ? -11.664 -12.297 -7.766 1 97.88 53 MET B C 1
ATOM 1176 O O . MET B 1 53 ? -12.016 -12.977 -8.727 1 97.88 53 MET B O 1
ATOM 1180 N N . ASP B 1 54 ? -12.531 -11.602 -7.086 1 98.12 54 ASP B N 1
ATOM 1181 C CA . ASP B 1 54 ? -13.789 -11.078 -7.609 1 98.12 54 ASP B CA 1
ATOM 1182 C C . ASP B 1 54 ? -13.625 -9.656 -8.125 1 98.12 54 ASP B C 1
ATOM 1184 O O . ASP B 1 54 ? -13.523 -8.711 -7.332 1 98.12 54 ASP B O 1
ATOM 1188 N N . PRO B 1 55 ? -13.57 -9.539 -9.422 1 96.31 55 PRO B N 1
ATOM 1189 C CA . PRO B 1 55 ? -13.227 -8.242 -9.992 1 96.31 55 PRO B CA 1
ATOM 1190 C C . PRO B 1 55 ? -14.242 -7.152 -9.641 1 96.31 55 PRO B C 1
ATOM 1192 O O . PRO B 1 55 ? -13.969 -5.965 -9.828 1 96.31 55 PRO B O 1
ATOM 1195 N N . ASP B 1 56 ? -15.422 -7.5 -9.125 1 96.94 56 ASP B N 1
ATOM 1196 C CA . ASP B 1 56 ? -16.469 -6.523 -8.812 1 96.94 56 ASP B CA 1
ATOM 1197 C C . ASP B 1 56 ? -16.297 -5.969 -7.402 1 96.94 56 ASP B C 1
ATOM 1199 O O . ASP B 1 56 ? -16.938 -4.98 -7.039 1 96.94 56 ASP B O 1
ATOM 1203 N N . VAL B 1 57 ? -15.406 -6.598 -6.613 1 97.06 57 VAL B N 1
ATOM 1204 C CA . VAL B 1 57 ? -15.312 -6.129 -5.234 1 97.06 57 VAL B CA 1
ATOM 1205 C C . VAL B 1 57 ? -13.852 -6.016 -4.82 1 97.06 57 VAL B C 1
ATOM 1207 O O . VAL B 1 57 ? -13.516 -5.242 -3.918 1 97.06 57 VAL B O 1
ATOM 1210 N N . ASP B 1 58 ? -12.977 -6.789 -5.41 1 98.12 58 ASP B N 1
ATOM 1211 C CA . ASP B 1 58 ? -11.562 -6.812 -5.055 1 98.12 58 ASP B CA 1
ATOM 1212 C C . ASP B 1 58 ? -10.758 -5.863 -5.938 1 98.12 58 ASP B C 1
ATOM 1214 O O . ASP B 1 58 ? -11.133 -5.609 -7.086 1 98.12 58 ASP B O 1
ATOM 1218 N N . SER B 1 59 ? -9.68 -5.359 -5.383 1 97.69 59 SER B N 1
ATOM 1219 C CA . SER B 1 59 ? -8.797 -4.469 -6.137 1 97.69 59 SER B CA 1
ATOM 1220 C C . SER B 1 59 ? -7.332 -4.758 -5.84 1 97.69 59 SER B C 1
ATOM 1222 O O . SER B 1 59 ? -6.973 -5.066 -4.699 1 97.69 59 SER B O 1
ATOM 1224 N N . VAL B 1 60 ? -6.547 -4.656 -6.863 1 98.25 60 VAL B N 1
ATOM 1225 C CA . VAL B 1 60 ? -5.098 -4.797 -6.758 1 98.25 60 VAL B CA 1
ATOM 1226 C C . VAL B 1 60 ? -4.414 -3.666 -7.527 1 98.25 60 VAL B C 1
ATOM 1228 O O . VAL B 1 60 ? -4.828 -3.32 -8.633 1 98.25 60 VAL B O 1
ATOM 1231 N N . VAL B 1 61 ? -3.361 -3.117 -6.922 1 97.69 61 VAL B N 1
ATOM 1232 C CA . VAL B 1 61 ? -2.553 -2.107 -7.594 1 97.69 61 VAL B CA 1
ATOM 1233 C C . VAL B 1 61 ? -1.08 -2.512 -7.551 1 97.69 61 VAL B C 1
ATOM 1235 O O . VAL B 1 61 ? -0.57 -2.91 -6.5 1 97.69 61 VAL B O 1
ATOM 1238 N N . PHE B 1 62 ? -0.452 -2.424 -8.695 1 97.94 62 PHE B N 1
ATOM 1239 C CA . PHE B 1 62 ? 0.979 -2.666 -8.828 1 97.94 62 PHE B CA 1
ATOM 1240 C C . PHE B 1 62 ? 1.715 -1.38 -9.188 1 97.94 62 PHE B C 1
ATOM 1242 O O . PHE B 1 62 ? 1.33 -0.676 -10.125 1 97.94 62 PHE B O 1
ATOM 1249 N N . TYR B 1 63 ? 2.709 -1.108 -8.414 1 96.06 63 TYR B N 1
ATOM 1250 C CA . TYR B 1 63 ? 3.699 -0.107 -8.789 1 96.06 63 TYR B CA 1
ATOM 1251 C C . TYR B 1 63 ? 5.016 -0.765 -9.188 1 96.06 63 TYR B C 1
ATOM 1253 O O . TYR B 1 63 ? 5.625 -1.478 -8.383 1 96.06 63 TYR B O 1
ATOM 1261 N N . THR B 1 64 ? 5.426 -0.539 -10.391 1 95.12 64 THR B N 1
ATOM 1262 C CA . THR B 1 64 ? 6.664 -1.15 -10.867 1 95.12 64 THR B CA 1
ATOM 1263 C C . THR B 1 64 ? 7.703 -0.082 -11.195 1 95.12 64 THR B C 1
ATOM 1265 O O . THR B 1 64 ? 7.363 0.986 -11.711 1 95.12 64 THR B O 1
ATOM 1268 N N . PHE B 1 65 ? 8.914 -0.435 -10.867 1 89.81 65 PHE B N 1
ATOM 1269 C CA . PHE B 1 65 ? 10.047 0.456 -11.07 1 89.81 65 PHE B CA 1
ATOM 1270 C C . PHE B 1 65 ? 11.211 -0.287 -11.727 1 89.81 65 PHE B C 1
ATOM 1272 O O . PHE B 1 65 ? 11.492 -1.433 -11.375 1 89.81 65 PHE B O 1
ATOM 1279 N N . ARG B 1 66 ? 11.805 0.444 -12.617 1 83.62 66 ARG B N 1
ATOM 1280 C CA . ARG B 1 66 ? 12.969 -0.167 -13.242 1 83.62 66 ARG B CA 1
ATOM 1281 C C . ARG B 1 66 ? 14.133 -0.258 -12.258 1 83.62 66 ARG B C 1
ATOM 1283 O O . ARG B 1 66 ? 14.875 -1.244 -12.25 1 83.62 66 ARG B O 1
ATOM 1290 N N . THR B 1 67 ? 14.203 0.84 -11.539 1 77.06 67 THR B N 1
ATOM 1291 C CA . THR B 1 67 ? 15.266 0.879 -10.539 1 77.06 67 THR B CA 1
ATOM 1292 C C . THR B 1 67 ? 14.773 1.557 -9.258 1 77.06 67 THR B C 1
ATOM 1294 O O . THR B 1 67 ? 13.859 2.385 -9.305 1 77.06 67 THR B O 1
ATOM 1297 N N . GLN B 1 68 ? 15.406 1.027 -8.211 1 76.38 68 GLN B N 1
ATOM 1298 C CA . GLN B 1 68 ? 15.086 1.646 -6.926 1 76.38 68 GLN B CA 1
ATOM 1299 C C . GLN B 1 68 ? 16.031 2.814 -6.629 1 76.38 68 GLN B C 1
ATOM 1301 O O . GLN B 1 68 ? 15.945 3.424 -5.559 1 76.38 68 GLN B O 1
ATOM 1306 N N . LYS B 1 69 ? 16.859 3.084 -7.477 1 75.06 69 LYS B N 1
ATOM 1307 C CA . LYS B 1 69 ? 17.938 4.031 -7.234 1 75.06 69 LYS B CA 1
ATOM 1308 C C . LYS B 1 69 ? 17.391 5.406 -6.855 1 75.06 69 LYS B C 1
ATOM 1310 O O . LYS B 1 69 ? 18 6.117 -6.047 1 75.06 69 LYS B O 1
ATOM 1315 N N . TYR B 1 70 ? 16.25 5.762 -7.305 1 74.88 70 TYR B N 1
ATOM 1316 C CA . TYR B 1 70 ? 15.742 7.102 -7.043 1 74.88 70 TYR B CA 1
ATOM 1317 C C . TYR B 1 70 ? 14.508 7.051 -6.156 1 74.88 70 TYR B C 1
ATOM 1319 O O . TYR B 1 70 ? 13.641 7.926 -6.234 1 74.88 70 TYR B O 1
ATOM 1327 N N . SER B 1 71 ? 14.5 6.008 -5.324 1 85.56 71 SER B N 1
ATOM 1328 C CA . SER B 1 71 ? 13.375 5.859 -4.41 1 85.56 71 SER B CA 1
ATOM 1329 C C . SER B 1 71 ? 13.852 5.738 -2.965 1 85.56 71 SER B C 1
ATOM 1331 O O . SER B 1 71 ? 14.992 5.336 -2.711 1 85.56 71 SER B O 1
ATOM 1333 N N . LYS B 1 72 ? 13.078 6.258 -2.08 1 92.06 72 LYS B N 1
ATOM 1334 C CA . LYS B 1 72 ? 13.328 6.145 -0.646 1 92.06 72 LYS B CA 1
ATOM 1335 C C . LYS B 1 72 ? 12.141 5.508 0.071 1 92.06 72 LYS B C 1
ATOM 1337 O O . LYS B 1 72 ? 10.984 5.801 -0.244 1 92.06 72 LYS B O 1
ATOM 1342 N N . ARG B 1 73 ? 12.453 4.637 1.012 1 94.12 73 ARG B N 1
ATOM 1343 C CA . ARG B 1 73 ? 11.461 3.969 1.848 1 94.12 73 ARG B CA 1
ATOM 1344 C C . ARG B 1 73 ? 11.602 4.391 3.307 1 94.12 73 ARG B C 1
ATOM 1346 O O . ARG B 1 73 ? 12.703 4.352 3.865 1 94.12 73 ARG B O 1
ATOM 1353 N N . GLU B 1 74 ? 10.539 4.824 3.881 1 96.19 74 GLU B N 1
ATOM 1354 C CA . GLU B 1 74 ? 10.5 5.199 5.289 1 96.19 74 GLU B CA 1
ATOM 1355 C C . GLU B 1 74 ? 9.383 4.457 6.027 1 96.19 74 GLU B C 1
ATOM 1357 O O . GLU B 1 74 ? 8.312 4.215 5.461 1 96.19 74 GLU B O 1
ATOM 1362 N N . GLU B 1 75 ? 9.664 4.105 7.27 1 96.56 75 GLU B N 1
ATOM 1363 C CA . GLU B 1 75 ? 8.664 3.408 8.078 1 96.56 75 GLU B CA 1
ATOM 1364 C C . GLU B 1 75 ? 8.453 4.109 9.414 1 96.56 75 GLU B C 1
ATOM 1366 O O . GLU B 1 75 ? 9.391 4.656 9.992 1 96.56 75 GLU B O 1
ATOM 1371 N N . MET B 1 76 ? 7.285 4.117 9.828 1 97.19 76 MET B N 1
ATOM 1372 C CA . MET B 1 76 ? 6.898 4.641 11.133 1 97.19 76 MET B CA 1
ATOM 1373 C C . MET B 1 76 ? 6.059 3.625 11.898 1 97.19 76 MET B C 1
ATOM 1375 O O . MET B 1 76 ? 5.195 2.961 11.32 1 97.19 76 MET B O 1
ATOM 1379 N N . GLY B 1 77 ? 6.32 3.512 13.18 1 97.06 77 GLY B N 1
ATOM 1380 C CA . GLY B 1 77 ? 5.531 2.627 14.023 1 97.06 77 GLY B CA 1
ATOM 1381 C C . GLY B 1 77 ? 6.031 1.193 14.016 1 97.06 77 GLY B C 1
ATOM 1382 O O . GLY B 1 77 ? 7.238 0.953 13.945 1 97.06 77 GLY B O 1
ATOM 1383 N N . LEU B 1 78 ? 5.09 0.284 14.203 1 94.38 78 LEU B N 1
ATOM 1384 C CA . LEU B 1 78 ? 5.418 -1.132 14.32 1 94.38 78 LEU B CA 1
ATOM 1385 C C . LEU B 1 78 ? 5.895 -1.696 12.984 1 94.38 78 LEU B C 1
ATOM 1387 O O . LEU B 1 78 ? 5.242 -1.506 11.961 1 94.38 78 LEU B O 1
ATOM 1391 N N . ARG B 1 79 ? 7.043 -2.326 13.031 1 91.38 79 ARG B N 1
ATOM 1392 C CA . ARG B 1 79 ? 7.492 -3.055 11.844 1 91.38 79 ARG B CA 1
ATOM 1393 C C . ARG B 1 79 ? 6.828 -4.426 11.766 1 91.38 79 ARG B C 1
ATOM 1395 O O . ARG B 1 79 ? 6.996 -5.258 12.664 1 91.38 79 ARG B O 1
ATOM 1402 N N . LYS B 1 80 ? 6.098 -4.621 10.781 1 87.31 80 LYS B N 1
ATOM 1403 C CA . LYS B 1 80 ? 5.336 -5.863 10.703 1 87.31 80 LYS B CA 1
ATOM 1404 C C . LYS B 1 80 ? 6.02 -6.871 9.789 1 87.31 80 LYS B C 1
ATOM 1406 O O . LYS B 1 80 ? 5.973 -8.078 10.039 1 87.31 80 LYS B O 1
ATOM 1411 N N . GLY B 1 81 ? 6.395 -6.309 8.703 1 77.81 81 GLY B N 1
ATOM 1412 C CA . GLY B 1 81 ? 7.078 -7.188 7.766 1 77.81 81 GLY B CA 1
ATOM 1413 C C . GLY B 1 81 ? 8.594 -7.121 7.883 1 77.81 81 GLY B C 1
ATOM 1414 O O . GLY B 1 81 ? 9.125 -6.246 8.562 1 77.81 81 GLY B O 1
ATOM 1415 N N . GLY B 1 82 ? 9.289 -8.117 7.406 1 63.69 82 GLY B N 1
ATOM 1416 C CA . GLY B 1 82 ? 10.742 -8.156 7.449 1 63.69 82 GLY B CA 1
ATOM 1417 C C . GLY B 1 82 ? 11.336 -9.172 6.496 1 63.69 82 GLY B C 1
ATOM 1418 O O . GLY B 1 82 ? 10.602 -9.906 5.82 1 63.69 82 GLY B O 1
ATOM 1419 N N . GLU B 1 83 ? 12.836 -8.781 6.398 1 53.06 83 GLU B N 1
ATOM 1420 C CA . GLU B 1 83 ? 13.766 -9.484 5.523 1 53.06 83 GLU B CA 1
ATOM 1421 C C . GLU B 1 83 ? 13.609 -11 5.656 1 53.06 83 GLU B C 1
ATOM 1423 O O . GLU B 1 83 ? 14.258 -11.625 6.492 1 53.06 83 GLU B O 1
ATOM 1428 N N . GLU B 1 84 ? 12.586 -11.438 6.098 1 45.34 84 GLU B N 1
ATOM 1429 C CA . GLU B 1 84 ? 12.93 -12.852 6.004 1 45.34 84 GLU B CA 1
ATOM 1430 C C . GLU B 1 84 ? 13.5 -13.195 4.629 1 45.34 84 GLU B C 1
ATOM 1432 O O . GLU B 1 84 ? 12.945 -12.789 3.605 1 45.34 84 GLU B O 1
ATOM 1437 N N . ASN B 1 85 ? 14.836 -13.102 4.465 1 39.97 85 ASN B N 1
ATOM 1438 C CA . ASN B 1 85 ? 15.641 -13.688 3.395 1 39.97 85 ASN B CA 1
ATOM 1439 C C . ASN B 1 85 ? 14.953 -14.898 2.771 1 39.97 85 ASN B C 1
ATOM 1441 O O . ASN B 1 85 ? 14.695 -15.891 3.453 1 39.97 85 ASN B O 1
ATOM 1445 N N . ILE B 1 86 ? 13.953 -14.742 2.082 1 41.06 86 ILE B N 1
ATOM 1446 C CA . ILE B 1 86 ? 13.727 -15.961 1.31 1 41.06 86 ILE B CA 1
ATOM 1447 C C . ILE B 1 86 ? 15.047 -16.453 0.723 1 41.06 86 ILE B C 1
ATOM 1449 O O . ILE B 1 86 ? 15.641 -15.781 -0.127 1 41.06 86 ILE B O 1
ATOM 1453 N N . LEU B 1 87 ? 15.969 -16.875 1.527 1 31.53 87 LEU B N 1
ATOM 1454 C CA . LEU B 1 87 ? 16.969 -17.781 1.007 1 31.53 87 LEU B CA 1
ATOM 1455 C C . LEU B 1 87 ? 16.344 -18.859 0.122 1 31.53 87 LEU B C 1
ATOM 1457 O O . LEU B 1 87 ? 15.25 -19.344 0.427 1 31.53 87 LEU B O 1
#

Nearest PDB structures (foldseek):
  2i0x-assembly1_A  TM=9.160E-01  e=4.862E-08  Pyrococcus furiosus
  5g4d-assembly1_A-2  TM=9.564E-01  e=1.218E-07  Thermococcus onnurineus
  5h1p-assembly1_A  TM=8.871E-01  e=6.699E-07  Xanthomonas albilineans GPE PC73
  8d3q-assembly1_F  TM=8.137E-01  e=5.833E-06  Halalkalibacterium halodurans C-125
  1zpw-assembly1_X  TM=8.878E-01  e=3.658E-05  Thermus thermophilus

Radius of gyration: 15.48 Å; Cα contacts (8 Å, |Δi|>4): 324; chains: 2; bounding box: 34×39×35 Å

Organism: Parageobacillus thermoglucosidasius (NCBI:txid1426)

Sequence (174 aa):
MFVILVYDFEKKRVAKALKIARKYLYWVQNSVFEGEISEANYVKLKMELENIMDPDVDSVVFYTFRTQKYSKREEMGLRKGGEENILMFVILVYDFEKKRVAKALKIARKYLYWVQNSVFEGEISEANYVKLKMELENIMDPDVDSVVFYTFRTQKYSKREEMGLRKGGEENIL

Foldseek 3Di:
DKKKKAKDAPPVCQVVLVVLLVVAFWDWDRRITIDDGDPVVVVVSVVSCVVRGDPVGMDMDMDDDPDCPPPDDDDDDDGDTDPPPPD/DKKKKAKDAPPVCQVVLVVLLVVAFWDWDRRITIDDGDPVVVVVSVVSCVVRGDPVGMDMDMDDDPDCPPPDDDDDDDGDTDPPPPD

InterPro domains:
  IPR019199 Virulence-associated protein D / CRISPR associated protein Cas2 [PF09827] (1-72)
  IPR021127 CRISPR-associated endonuclease Cas2 [MF_01471] (1-87)
  IPR021127 CRISPR-associated endonuclease Cas2 [PTHR34405] (1-86)
  IPR021127 CRISPR-associated endonuclease Cas2 [TIGR01573] (1-76)
  IPR021127 CRISPR-associated endonuclease Cas2 [cd09725] (3-80)